Protein AF-A0A6V7HVE1-F1 (afdb_monomer_lite)

Organism: NCBI:txid1563983

Secondary structure (DSSP, 8-state):
-PPPPPPEEEEESS--TTHHHHHHHHHGGG-EEEEES-HHHHHHHHHTTSSSEEE--S---HHHHHHHHHH-

Structure (mmCIF, N/CA/C/O backbone):
data_AF-A0A6V7HVE1-F1
#
_entry.id   AF-A0A6V7HVE1-F1
#
loop_
_atom_site.group_PDB
_atom_site.id
_atom_site.type_symbol
_atom_site.label_atom_id
_atom_site.label_alt_id
_atom_site.label_comp_id
_atom_site.label_asym_id
_atom_site.label_entity_id
_atom_site.label_seq_id
_atom_site.pdbx_PDB_ins_code
_atom_site.Cartn_x
_atom_site.Cartn_y
_atom_site.Cartn_z
_atom_site.occupancy
_atom_site.B_iso_or_equiv
_atom_site.auth_seq_id
_atom_site.auth_comp_id
_atom_site.auth_asym_id
_atom_site.auth_atom_id
_atom_site.pdbx_PDB_model_num
ATOM 1 N N . ARG A 1 1 ? -24.285 -7.308 11.326 1.00 45.06 1 ARG A N 1
ATOM 2 C CA . ARG A 1 1 ? -23.848 -6.121 10.546 1.00 45.06 1 ARG A CA 1
ATOM 3 C C . ARG A 1 1 ? -22.492 -5.680 11.102 1.00 45.06 1 ARG A C 1
ATOM 5 O O . ARG A 1 1 ? -22.461 -5.125 12.191 1.00 45.06 1 ARG A O 1
ATOM 12 N N . VAL A 1 2 ? -21.378 -6.038 10.457 1.00 56.62 2 VAL A N 1
ATOM 13 C CA . VAL A 1 2 ? -20.030 -5.667 10.936 1.00 56.62 2 VAL A CA 1
ATOM 14 C C . VAL A 1 2 ? -19.833 -4.172 10.673 1.00 56.62 2 VAL A C 1
ATOM 16 O O . VAL A 1 2 ? -20.096 -3.713 9.564 1.00 56.62 2 VAL A O 1
ATOM 19 N N . ARG A 1 3 ? -19.451 -3.391 11.691 1.00 60.56 3 ARG A N 1
ATOM 20 C CA . ARG A 1 3 ? -19.062 -1.985 11.488 1.00 60.56 3 ARG A CA 1
ATOM 21 C C . ARG A 1 3 ? -17.755 -1.960 10.684 1.00 60.56 3 ARG A C 1
ATOM 23 O O . ARG A 1 3 ? -16.855 -2.712 11.059 1.00 60.56 3 ARG A O 1
ATOM 30 N N . PRO A 1 4 ? -17.613 -1.133 9.633 1.00 63.62 4 PRO A N 1
ATOM 31 C CA . PRO A 1 4 ? -16.324 -0.974 8.971 1.00 63.62 4 PRO A CA 1
ATOM 32 C C . PRO A 1 4 ? -15.325 -0.442 10.003 1.00 63.62 4 PRO A C 1
ATOM 34 O O . PRO A 1 4 ? -15.582 0.589 10.625 1.00 63.62 4 PRO A O 1
ATOM 37 N N . LYS A 1 5 ? -14.231 -1.171 10.244 1.00 79.38 5 LYS A N 1
ATOM 38 C CA . LYS A 1 5 ? -13.083 -0.616 10.971 1.00 79.38 5 LYS A CA 1
ATOM 39 C C . LYS A 1 5 ? -12.426 0.437 10.083 1.00 79.38 5 LYS A C 1
ATOM 41 O O . LYS A 1 5 ? -12.378 0.254 8.866 1.00 79.38 5 LYS A O 1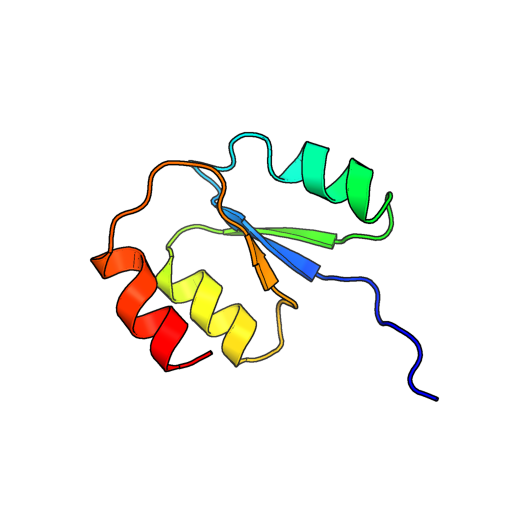
ATOM 46 N N . ASP A 1 6 ? -11.917 1.501 10.697 1.00 90.69 6 ASP A N 1
ATOM 47 C CA . ASP A 1 6 ? -11.128 2.499 9.979 1.00 90.69 6 ASP A CA 1
ATOM 48 C C . ASP A 1 6 ? -9.920 1.809 9.312 1.00 90.69 6 ASP A C 1
ATOM 50 O O . ASP A 1 6 ? -9.224 1.028 9.974 1.00 90.69 6 ASP A O 1
ATOM 54 N N . PRO A 1 7 ? -9.689 2.025 8.005 1.00 94.00 7 PRO A N 1
ATOM 55 C CA . PRO A 1 7 ? -8.667 1.295 7.272 1.00 94.00 7 PRO A CA 1
ATOM 56 C C . PRO A 1 7 ? -7.263 1.699 7.726 1.00 94.00 7 PRO A C 1
ATOM 58 O O . PRO A 1 7 ? -6.960 2.880 7.911 1.00 94.00 7 PRO A O 1
ATOM 61 N N . ILE A 1 8 ? -6.3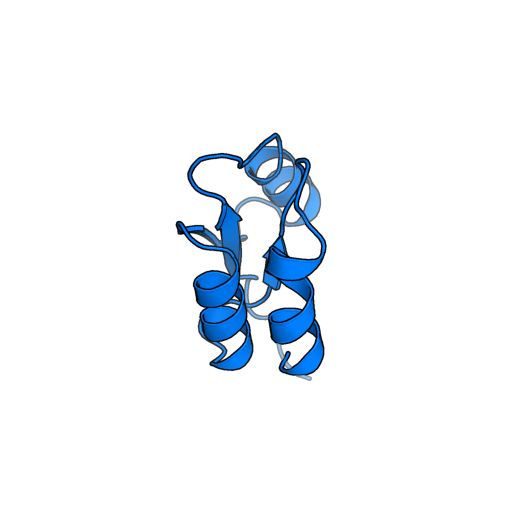86 0.702 7.854 1.00 97.06 8 ILE A N 1
ATOM 62 C CA . ILE A 1 8 ? -4.957 0.888 8.104 1.00 97.06 8 ILE A CA 1
ATOM 63 C C . ILE A 1 8 ? -4.208 0.573 6.810 1.00 97.06 8 ILE A C 1
ATOM 65 O O . ILE A 1 8 ? -4.127 -0.583 6.399 1.00 97.06 8 ILE A O 1
ATOM 69 N N . LEU A 1 9 ? -3.654 1.587 6.159 1.00 97.44 9 LEU A N 1
ATOM 70 C CA . LEU A 1 9 ? -2.863 1.422 4.945 1.00 97.44 9 LEU A CA 1
ATOM 71 C C . LEU A 1 9 ? -1.383 1.387 5.297 1.00 97.44 9 LEU A C 1
ATOM 73 O O . LEU A 1 9 ? -0.876 2.306 5.938 1.00 97.44 9 LEU A O 1
ATOM 77 N N . ILE A 1 10 ? -0.676 0.356 4.847 1.00 98.06 10 ILE A N 1
ATOM 78 C CA . ILE A 1 10 ? 0.782 0.321 4.910 1.00 98.06 10 ILE A CA 1
ATOM 79 C C . ILE A 1 10 ? 1.348 0.724 3.549 1.00 98.06 10 ILE A C 1
ATOM 81 O O . ILE A 1 10 ? 0.913 0.236 2.508 1.00 98.06 10 ILE A O 1
ATOM 85 N N . VAL A 1 11 ? 2.295 1.658 3.532 1.00 97.56 11 VAL A N 1
ATOM 86 C CA . VAL A 1 11 ? 2.816 2.273 2.305 1.00 97.56 11 VAL A CA 1
ATOM 87 C C . VAL A 1 11 ? 4.338 2.280 2.289 1.00 97.56 11 VAL A C 1
ATOM 89 O O . VAL A 1 11 ? 5.006 2.065 3.304 1.00 97.56 11 VAL A O 1
ATOM 92 N N . SER A 1 12 ? 4.913 2.488 1.106 1.00 96.62 12 SER A N 1
ATOM 93 C CA . SER A 1 12 ? 6.364 2.580 0.949 1.00 96.62 12 SER A CA 1
ATOM 94 C C . SER A 1 12 ? 6.920 3.835 1.622 1.00 96.62 12 SER A C 1
ATOM 96 O O . SER A 1 12 ? 6.450 4.933 1.348 1.00 96.62 12 SER A O 1
ATOM 98 N N . ARG A 1 13 ? 7.970 3.680 2.437 1.00 93.88 13 ARG A N 1
ATOM 99 C CA . AR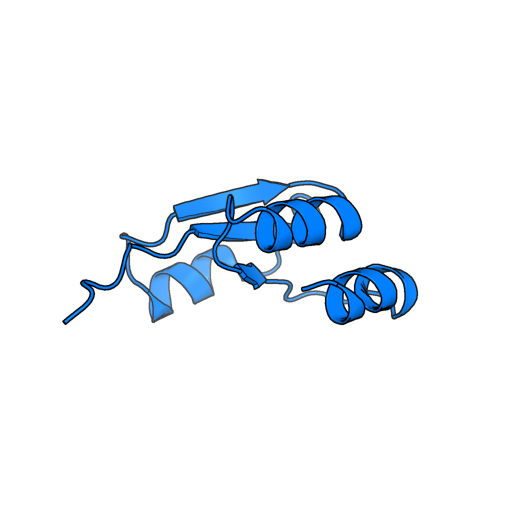G A 1 13 ? 8.663 4.809 3.080 1.00 93.88 13 ARG A CA 1
ATOM 100 C C . ARG A 1 13 ? 9.488 5.658 2.120 1.00 93.88 13 ARG A C 1
ATOM 102 O O . ARG A 1 13 ? 9.462 6.876 2.208 1.00 93.88 13 ARG A O 1
ATOM 109 N N . SER A 1 14 ? 10.240 5.018 1.228 1.00 90.88 14 SER A N 1
ATOM 110 C CA . SER A 1 14 ? 11.167 5.706 0.318 1.00 90.88 14 SER A CA 1
ATOM 111 C C . SER A 1 14 ? 10.549 6.048 -1.036 1.00 90.88 14 SER A C 1
ATOM 113 O O . SER A 1 14 ? 11.052 6.914 -1.737 1.00 90.88 14 SER A O 1
ATOM 115 N N . HIS A 1 15 ? 9.455 5.380 -1.404 1.00 90.50 15 HIS A N 1
ATOM 116 C CA . HIS A 1 15 ? 8.794 5.543 -2.699 1.00 90.50 15 HIS A CA 1
ATOM 117 C C . HIS A 1 15 ? 7.273 5.648 -2.504 1.00 90.50 15 HIS A C 1
ATOM 119 O O . HIS A 1 15 ? 6.506 4.833 -3.010 1.00 90.50 15 HIS A O 1
ATOM 125 N N . ALA A 1 16 ? 6.834 6.608 -1.685 1.00 88.12 16 ALA A N 1
ATOM 126 C CA . ALA A 1 16 ? 5.418 6.796 -1.350 1.00 88.12 16 ALA A CA 1
ATOM 127 C C . ALA A 1 16 ? 4.599 7.381 -2.519 1.00 88.12 16 ALA A C 1
ATOM 129 O O . ALA A 1 16 ? 3.404 7.113 -2.655 1.00 88.12 16 ALA A O 1
ATOM 130 N N . GLY A 1 17 ? 5.228 8.187 -3.381 1.00 91.44 17 GLY A N 1
ATOM 131 C CA . GLY A 1 17 ? 4.521 8.927 -4.426 1.00 91.44 17 GLY A CA 1
ATOM 132 C C . GLY A 1 17 ? 3.441 9.835 -3.826 1.00 91.44 17 GLY A C 1
ATOM 133 O O . GLY A 1 17 ? 3.699 10.570 -2.879 1.00 91.44 17 GLY A O 1
ATOM 134 N N . LYS A 1 18 ? 2.219 9.768 -4.367 1.00 94.06 18 LYS A N 1
ATOM 135 C CA . LYS A 1 18 ? 1.058 10.550 -3.895 1.00 94.06 18 LYS A CA 1
ATOM 136 C C . LYS A 1 18 ? 0.110 9.754 -2.987 1.00 94.06 18 LYS A C 1
ATOM 138 O O . LYS A 1 18 ? -1.009 10.203 -2.745 1.00 94.06 18 LYS A O 1
ATOM 143 N N . VAL A 1 19 ? 0.536 8.584 -2.502 1.00 93.62 19 VAL A N 1
ATOM 144 C CA . VAL A 1 19 ? -0.354 7.619 -1.839 1.00 93.62 19 VAL A CA 1
ATOM 145 C C . VAL A 1 19 ? -1.045 8.192 -0.611 1.00 93.62 19 VAL A C 1
ATOM 147 O O . VAL A 1 19 ? -2.234 7.958 -0.432 1.00 93.62 19 VAL A O 1
ATOM 150 N N . GLU A 1 20 ? -0.351 8.997 0.194 1.00 91.31 20 GLU A N 1
ATOM 151 C CA . GLU A 1 20 ? -0.938 9.585 1.398 1.00 91.31 20 GLU A CA 1
ATOM 152 C C . GLU A 1 20 ? -2.072 10.553 1.065 1.00 91.31 20 GLU A C 1
ATOM 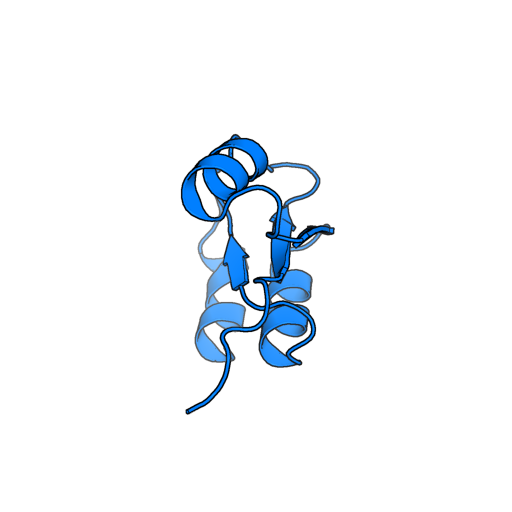154 O O . GLU A 1 20 ? -3.159 10.455 1.631 1.00 91.31 20 GLU A O 1
ATOM 159 N N . ASN A 1 21 ? -1.841 11.439 0.094 1.00 92.94 21 ASN A N 1
ATOM 160 C CA . ASN A 1 21 ? -2.825 12.434 -0.313 1.00 92.94 21 ASN A CA 1
ATOM 161 C C . ASN A 1 21 ? -4.057 11.772 -0.946 1.00 92.94 21 ASN A C 1
ATOM 163 O O . ASN A 1 21 ? -5.183 12.083 -0.573 1.00 92.94 21 ASN A O 1
ATOM 167 N N . VAL A 1 22 ? -3.847 10.805 -1.846 1.00 94.50 22 VAL A N 1
ATOM 168 C CA . VAL A 1 22 ? -4.945 10.048 -2.472 1.00 94.50 22 VAL A CA 1
ATOM 169 C C . VAL A 1 22 ? -5.726 9.254 -1.423 1.00 94.50 22 VAL A C 1
ATOM 171 O O . VAL A 1 22 ? -6.953 9.254 -1.438 1.00 94.50 22 VAL A O 1
ATOM 174 N N . SER A 1 23 ? -5.035 8.628 -0.468 1.00 93.44 23 SER A N 1
ATOM 175 C CA . SER A 1 23 ? -5.686 7.855 0.594 1.00 93.44 23 SER A CA 1
ATOM 176 C C . SER A 1 23 ? -6.579 8.736 1.465 1.00 93.44 23 SER A C 1
ATOM 178 O O . SER A 1 23 ? -7.718 8.366 1.731 1.00 93.44 23 SER A O 1
ATOM 180 N N . ARG A 1 24 ? -6.102 9.921 1.863 1.00 93.31 24 ARG A N 1
ATOM 181 C CA . ARG A 1 24 ? -6.905 10.882 2.635 1.00 93.31 24 ARG A CA 1
ATOM 182 C C . ARG A 1 24 ? -8.069 11.454 1.829 1.00 93.31 24 ARG A C 1
ATOM 184 O O . ARG A 1 24 ? -9.141 11.649 2.386 1.00 93.31 24 ARG A O 1
ATOM 191 N N . GLN A 1 25 ? -7.899 11.674 0.526 1.00 94.12 25 GLN A N 1
ATOM 192 C CA . GLN A 1 25 ? -8.990 12.120 -0.350 1.00 94.12 25 GLN A CA 1
ATOM 193 C C . GLN A 1 25 ? -10.111 11.078 -0.473 1.00 94.12 25 GLN A C 1
ATOM 195 O O . GLN A 1 25 ? -11.279 11.448 -0.519 1.00 94.12 25 GLN A O 1
ATOM 200 N N . VAL A 1 26 ? -9.769 9.786 -0.516 1.00 91.94 26 VAL A N 1
ATOM 201 C CA . VAL A 1 26 ? -10.745 8.697 -0.696 1.00 91.94 26 VAL A CA 1
ATOM 202 C C . VAL A 1 26 ? -11.386 8.269 0.624 1.00 91.94 26 VAL A C 1
ATOM 204 O O . VAL A 1 26 ? -12.597 8.075 0.690 1.00 91.94 26 VAL A O 1
ATOM 207 N N . PHE A 1 27 ? -10.585 8.104 1.677 1.00 90.44 27 PHE A N 1
ATOM 208 C CA . PHE A 1 27 ? -11.027 7.534 2.954 1.00 90.44 27 PHE A CA 1
ATOM 209 C C . PHE A 1 27 ? -11.257 8.585 4.054 1.00 90.44 27 PHE A C 1
ATOM 211 O O . PHE A 1 27 ? -11.722 8.244 5.144 1.00 90.44 27 PHE A O 1
ATOM 218 N N . GLY A 1 28 ? -10.948 9.857 3.787 1.00 91.00 28 GLY A N 1
ATOM 219 C CA . GLY A 1 28 ? -10.974 10.929 4.781 1.00 91.00 28 GLY A CA 1
ATOM 220 C C . GLY A 1 28 ? -9.860 10.796 5.823 1.00 91.00 28 GLY A C 1
ATOM 221 O O . GLY A 1 28 ? -8.966 9.959 5.713 1.00 91.00 28 GLY A O 1
ATOM 222 N N . ASP A 1 29 ? -9.932 11.596 6.885 1.00 89.44 29 ASP A N 1
ATOM 223 C CA . ASP A 1 29 ? -8.892 11.642 7.928 1.00 89.44 29 ASP A CA 1
ATOM 224 C C . ASP A 1 29 ? -8.865 10.433 8.867 1.00 89.44 29 ASP A C 1
ATOM 226 O O . ASP A 1 29 ? -7.952 10.296 9.680 1.00 89.44 29 ASP A O 1
ATOM 230 N N . LYS A 1 30 ? -9.853 9.541 8.755 1.00 90.88 30 LYS A N 1
ATOM 231 C CA . LYS A 1 30 ? -9.934 8.331 9.579 1.00 90.88 30 LYS A CA 1
ATOM 232 C C . LYS A 1 30 ? -8.981 7.232 9.117 1.00 90.88 30 LYS A C 1
ATOM 234 O O . LYS A 1 30 ? -8.710 6.312 9.881 1.00 90.88 30 LYS A O 1
ATOM 239 N N . VAL A 1 31 ? -8.451 7.316 7.894 1.00 94.94 31 VAL A N 1
ATOM 240 C CA . VAL A 1 31 ? -7.452 6.354 7.422 1.00 94.94 31 VAL A CA 1
ATOM 241 C C . VAL A 1 31 ? -6.156 6.497 8.212 1.00 94.94 31 VAL A C 1
ATOM 243 O O . VAL A 1 31 ? -5.544 7.565 8.268 1.00 94.94 31 VAL A O 1
ATOM 246 N N . LYS A 1 32 ? -5.698 5.396 8.803 1.00 96.06 32 LYS A N 1
ATOM 247 C CA . LYS A 1 32 ? -4.376 5.340 9.422 1.00 96.06 32 LYS A CA 1
ATOM 248 C C . LYS A 1 32 ? -3.368 4.926 8.363 1.00 96.06 32 LYS A C 1
ATOM 250 O O . LYS A 1 32 ? -3.530 3.882 7.742 1.00 96.06 32 LYS A O 1
ATOM 255 N N . ILE A 1 33 ? -2.310 5.709 8.182 1.00 95.94 33 ILE A N 1
ATOM 256 C CA . ILE A 1 33 ? -1.244 5.391 7.228 1.00 95.94 33 ILE A CA 1
ATOM 257 C C . ILE A 1 33 ? 0.034 5.046 7.992 1.00 95.94 33 ILE A C 1
ATOM 259 O O . ILE A 1 33 ? 0.458 5.789 8.875 1.00 95.94 33 ILE A O 1
ATOM 263 N N . ILE A 1 34 ? 0.631 3.900 7.667 1.00 97.25 34 ILE A N 1
ATOM 264 C CA . ILE A 1 34 ? 1.871 3.388 8.252 1.00 97.25 34 ILE A CA 1
ATOM 265 C C . ILE A 1 34 ? 2.937 3.337 7.159 1.00 97.25 34 ILE A C 1
ATOM 267 O O . ILE A 1 34 ? 2.743 2.730 6.110 1.00 97.25 34 ILE A O 1
ATOM 271 N N . SER A 1 35 ? 4.092 3.947 7.413 1.00 97.06 35 SER A N 1
ATOM 272 C CA . SER A 1 35 ? 5.190 4.027 6.449 1.00 97.06 35 SER A CA 1
ATOM 273 C C . SER A 1 35 ? 6.286 2.993 6.743 1.00 97.06 35 SER A C 1
ATOM 275 O O . SER A 1 35 ? 6.949 3.039 7.785 1.00 97.06 35 SER A O 1
ATOM 277 N N . ALA A 1 36 ? 6.516 2.058 5.814 1.00 97.69 36 ALA A N 1
ATOM 278 C CA . ALA A 1 36 ? 7.439 0.936 6.005 1.00 97.69 36 ALA A CA 1
ATOM 279 C C . ALA A 1 36 ? 8.354 0.659 4.795 1.00 97.69 36 ALA A C 1
ATOM 281 O O . ALA A 1 36 ? 7.988 0.821 3.622 1.00 97.69 36 ALA A O 1
ATOM 282 N N . ALA A 1 37 ? 9.572 0.196 5.089 1.00 96.44 37 ALA A N 1
ATOM 283 C CA . ALA A 1 37 ? 10.529 -0.298 4.097 1.00 96.44 37 ALA A CA 1
ATOM 284 C C . ALA A 1 37 ? 10.252 -1.774 3.744 1.00 96.44 37 ALA A C 1
ATOM 286 O O . ALA A 1 37 ? 9.588 -2.472 4.501 1.00 96.44 37 ALA A O 1
ATOM 287 N N . GLY A 1 38 ? 10.744 -2.229 2.584 1.00 96.62 38 GLY A N 1
ATOM 288 C CA . GLY A 1 38 ? 10.611 -3.617 2.110 1.00 96.62 38 GLY A CA 1
ATOM 289 C C . GLY A 1 38 ? 9.201 -3.974 1.624 1.00 96.62 38 GLY A C 1
ATOM 290 O O . GLY A 1 38 ? 8.220 -3.773 2.335 1.00 96.62 38 GLY A O 1
ATOM 291 N N . ALA A 1 39 ? 9.057 -4.464 0.391 1.00 97.12 39 ALA A N 1
ATOM 292 C CA . ALA A 1 39 ? 7.749 -4.886 -0.123 1.00 97.12 39 ALA A CA 1
ATOM 293 C C . ALA A 1 39 ? 7.249 -6.151 0.597 1.00 97.12 39 ALA A C 1
ATOM 295 O O . ALA A 1 39 ? 6.124 -6.157 1.083 1.00 97.12 39 ALA A O 1
ATOM 296 N N . GLY A 1 40 ? 8.119 -7.155 0.774 1.00 97.12 40 GLY A N 1
ATOM 297 C CA . GLY A 1 40 ? 7.787 -8.398 1.481 1.00 97.12 40 GLY A CA 1
ATOM 298 C C . GLY A 1 40 ? 7.281 -8.176 2.909 1.00 97.12 40 GLY A C 1
ATOM 299 O O . GLY A 1 40 ? 6.240 -8.709 3.271 1.00 97.12 40 GLY A O 1
ATOM 300 N N . TYR A 1 41 ? 7.944 -7.313 3.686 1.00 97.88 41 TYR A N 1
ATOM 301 C CA . TYR A 1 41 ? 7.486 -6.962 5.036 1.00 97.88 41 TYR A CA 1
ATOM 302 C C . TYR A 1 41 ? 6.060 -6.390 5.033 1.00 97.88 41 TYR A C 1
ATOM 304 O O . TYR A 1 41 ? 5.221 -6.811 5.820 1.00 97.88 41 TYR A O 1
ATOM 312 N N . LYS A 1 42 ? 5.747 -5.492 4.089 1.00 98.19 42 LYS A N 1
ATOM 313 C CA . LYS A 1 42 ? 4.400 -4.917 3.970 1.00 98.19 42 LYS A CA 1
ATOM 314 C C . LYS A 1 42 ? 3.333 -5.958 3.635 1.00 98.19 42 LYS A C 1
ATOM 316 O O . LYS A 1 42 ? 2.232 -5.860 4.162 1.00 98.19 42 LYS A O 1
ATOM 321 N N . PHE A 1 43 ? 3.653 -6.954 2.807 1.00 98.25 43 PHE A N 1
ATOM 322 C CA . PHE A 1 43 ? 2.749 -8.081 2.564 1.00 98.25 43 PHE A CA 1
ATOM 323 C C . PHE A 1 43 ? 2.545 -8.939 3.816 1.00 98.25 43 PHE A C 1
ATOM 325 O O . PHE A 1 43 ? 1.409 -9.300 4.099 1.00 98.25 43 PHE A O 1
ATOM 332 N N . VAL A 1 44 ? 3.596 -9.212 4.598 1.00 97.81 44 VAL A N 1
ATOM 333 C CA . VAL A 1 44 ? 3.465 -9.958 5.865 1.00 97.81 44 VAL A CA 1
ATOM 334 C C . VAL A 1 44 ? 2.566 -9.218 6.856 1.00 97.81 44 VAL A C 1
ATOM 336 O O . VAL A 1 44 ? 1.710 -9.843 7.471 1.00 97.81 44 VAL A O 1
ATOM 339 N N . GLU A 1 45 ? 2.689 -7.894 6.977 1.00 98.25 45 GLU A N 1
ATOM 340 C CA . GLU A 1 45 ? 1.807 -7.097 7.846 1.00 98.25 45 GLU A CA 1
ATOM 341 C C . GLU A 1 45 ? 0.333 -7.159 7.412 1.00 98.25 45 GLU A C 1
ATOM 343 O O . GLU A 1 45 ? -0.561 -7.151 8.260 1.00 98.25 45 GLU A O 1
ATOM 348 N N . VAL A 1 46 ? 0.067 -7.250 6.103 1.00 97.69 46 VAL A N 1
ATOM 349 C CA . VAL A 1 46 ? -1.291 -7.466 5.578 1.00 97.69 46 VAL A CA 1
ATOM 350 C C . VAL A 1 46 ? -1.765 -8.892 5.866 1.00 97.69 46 VAL A C 1
ATOM 352 O O . VAL A 1 46 ? -2.849 -9.062 6.417 1.00 97.69 46 VAL A O 1
ATOM 355 N N . ALA A 1 47 ? -0.944 -9.908 5.581 1.00 97.06 47 ALA A N 1
ATOM 356 C CA . ALA A 1 47 ? -1.256 -11.315 5.855 1.00 97.06 47 ALA A CA 1
ATOM 357 C C . ALA A 1 47 ? -1.541 -11.575 7.346 1.00 97.06 47 ALA A C 1
ATOM 359 O O . ALA A 1 47 ? -2.426 -12.351 7.693 1.00 97.06 47 ALA A O 1
ATOM 360 N N . ALA A 1 48 ? -0.807 -10.900 8.236 1.00 96.94 48 ALA A N 1
ATOM 361 C CA . ALA A 1 48 ? -0.973 -10.991 9.683 1.00 96.94 48 ALA A CA 1
ATOM 362 C C . ALA A 1 48 ? -2.185 -10.200 10.218 1.00 96.94 48 ALA A C 1
ATOM 364 O O . ALA A 1 48 ? -2.513 -10.310 11.397 1.00 96.94 48 ALA A O 1
ATOM 365 N N . GLY A 1 49 ? -2.844 -9.386 9.384 1.00 95.75 49 GLY A N 1
ATOM 366 C CA . GLY A 1 49 ? -3.974 -8.544 9.785 1.00 95.75 49 GLY A CA 1
ATOM 367 C C . GLY A 1 49 ? -3.595 -7.279 10.569 1.00 95.75 49 GLY A C 1
ATOM 368 O O . GLY A 1 49 ? -4.478 -6.609 11.108 1.00 95.75 49 GLY A O 1
ATOM 369 N N . ASN A 1 50 ? -2.308 -6.923 10.620 1.00 96.94 50 ASN A N 1
ATOM 370 C CA . ASN A 1 50 ? -1.819 -5.692 11.253 1.00 96.94 50 ASN A CA 1
ATOM 371 C C . ASN A 1 50 ? -2.079 -4.450 10.383 1.00 96.94 50 ASN A C 1
ATOM 373 O O . ASN A 1 50 ? -2.251 -3.342 10.899 1.00 96.94 50 ASN A O 1
ATOM 377 N N . ALA A 1 51 ? -2.125 -4.637 9.061 1.00 97.12 51 ALA A N 1
ATOM 378 C CA . ALA A 1 51 ? -2.538 -3.638 8.085 1.00 97.12 51 ALA A CA 1
ATOM 379 C C . ALA A 1 51 ? -3.726 -4.154 7.263 1.00 97.12 51 ALA A C 1
ATOM 381 O O . ALA A 1 51 ? -3.825 -5.337 6.957 1.00 97.12 51 ALA A O 1
ATOM 382 N N . THR A 1 52 ? -4.627 -3.253 6.876 1.00 96.19 52 THR A N 1
ATOM 383 C CA . THR A 1 52 ? -5.784 -3.572 6.029 1.00 96.19 52 THR A CA 1
ATOM 384 C C . THR A 1 52 ? -5.379 -3.765 4.572 1.00 96.19 52 THR A C 1
ATOM 386 O O . THR A 1 52 ? -5.917 -4.637 3.902 1.00 96.19 52 THR A O 1
ATOM 389 N N . ALA A 1 53 ? -4.453 -2.946 4.066 1.00 95.81 53 ALA A N 1
ATOM 390 C CA . ALA A 1 53 ? -3.967 -3.059 2.696 1.00 95.81 53 ALA A CA 1
ATOM 391 C C . ALA A 1 53 ? -2.559 -2.479 2.538 1.00 95.81 53 ALA A C 1
ATOM 393 O O . ALA A 1 53 ? -2.204 -1.484 3.176 1.00 95.81 53 ALA A O 1
ATOM 394 N N . TYR A 1 54 ? -1.788 -3.071 1.625 1.00 97.19 54 TYR A N 1
ATOM 395 C CA . TYR A 1 54 ? -0.542 -2.507 1.120 1.00 97.19 54 TYR A CA 1
ATOM 396 C C . TYR A 1 54 ? -0.832 -1.718 -0.162 1.00 97.19 54 TYR A C 1
ATOM 398 O O . TYR A 1 54 ? -1.281 -2.288 -1.154 1.00 97.19 54 TYR A O 1
ATOM 406 N N . VAL A 1 55 ? -0.559 -0.409 -0.154 1.00 96.50 55 VAL A N 1
ATOM 407 C CA . VAL A 1 55 ? -0.748 0.463 -1.324 1.00 96.50 55 VAL A CA 1
ATOM 408 C C . VAL A 1 55 ? 0.598 0.977 -1.836 1.00 96.50 55 VAL A C 1
ATOM 410 O O . VAL A 1 55 ? 1.442 1.453 -1.071 1.00 96.50 55 VAL A O 1
ATOM 413 N N . HIS A 1 56 ? 0.796 0.895 -3.152 1.00 96.06 56 HIS A N 1
ATOM 414 C CA . HIS A 1 56 ? 2.015 1.322 -3.832 1.00 96.06 56 HIS A CA 1
ATOM 415 C C . HIS A 1 56 ? 1.667 2.073 -5.125 1.00 96.06 56 HIS A C 1
ATOM 417 O O . HIS A 1 56 ? 0.862 1.589 -5.913 1.00 96.06 56 HIS A O 1
ATOM 423 N N . MET A 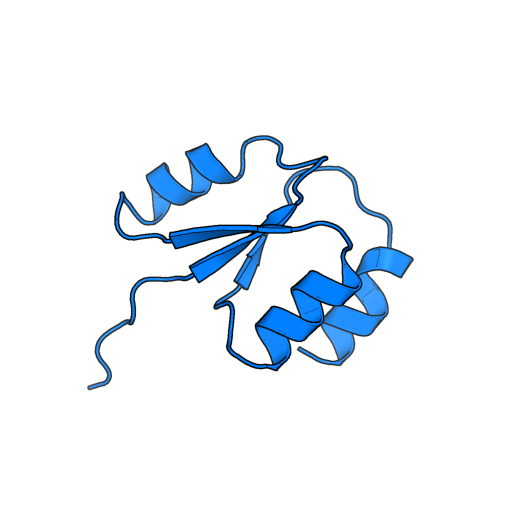1 57 ? 2.262 3.252 -5.347 1.00 94.44 57 MET A N 1
ATOM 424 C CA . MET A 1 57 ? 1.928 4.134 -6.485 1.00 94.44 57 MET A CA 1
ATOM 425 C C . MET A 1 57 ? 3.107 4.452 -7.417 1.00 94.44 57 MET A C 1
ATOM 427 O O . MET A 1 57 ? 2.950 5.210 -8.371 1.00 94.44 57 MET A O 1
ATOM 431 N N . THR A 1 58 ? 4.294 3.917 -7.144 1.00 94.62 58 THR A N 1
ATOM 432 C CA . THR A 1 58 ? 5.494 4.125 -7.967 1.00 94.62 58 THR A CA 1
ATOM 433 C C . THR A 1 58 ? 5.870 2.856 -8.730 1.00 94.62 58 THR A C 1
ATOM 435 O O . THR A 1 58 ? 5.215 1.823 -8.599 1.00 94.62 58 THR A O 1
ATOM 438 N N . ALA A 1 59 ? 6.926 2.916 -9.542 1.00 95.94 59 ALA A N 1
ATOM 439 C CA . ALA A 1 59 ? 7.446 1.728 -10.207 1.00 95.94 59 ALA A CA 1
ATOM 440 C C . ALA A 1 59 ? 7.941 0.694 -9.177 1.00 95.94 59 ALA A C 1
ATOM 442 O O . ALA A 1 59 ? 8.739 1.014 -8.298 1.00 95.94 59 ALA A O 1
ATOM 443 N N . ILE A 1 60 ? 7.498 -0.552 -9.332 1.00 95.81 60 ILE A N 1
ATOM 444 C CA . ILE A 1 60 ? 7.889 -1.711 -8.521 1.00 95.81 60 ILE A CA 1
ATOM 445 C C . ILE A 1 60 ? 8.146 -2.903 -9.446 1.00 95.81 60 ILE A C 1
ATOM 447 O O . ILE A 1 60 ? 7.581 -2.973 -10.542 1.00 95.81 60 ILE A O 1
ATOM 451 N N . LYS A 1 61 ? 9.034 -3.824 -9.062 1.00 97.00 61 LYS A N 1
ATOM 452 C CA . LYS A 1 61 ? 9.372 -4.978 -9.900 1.00 97.00 61 LYS A CA 1
ATOM 453 C C . LYS A 1 61 ? 8.488 -6.172 -9.556 1.00 97.00 61 LYS A C 1
ATOM 455 O O . LYS A 1 61 ? 7.971 -6.292 -8.451 1.00 97.00 61 LYS A O 1
ATOM 460 N N . LYS A 1 62 ? 8.340 -7.098 -10.509 1.00 97.31 62 LYS A N 1
ATOM 461 C CA . LYS A 1 62 ? 7.510 -8.304 -10.332 1.00 97.31 62 LYS A CA 1
ATOM 462 C C . LYS A 1 62 ? 7.972 -9.161 -9.150 1.00 97.31 62 LYS A C 1
ATOM 464 O O . LYS A 1 62 ? 7.137 -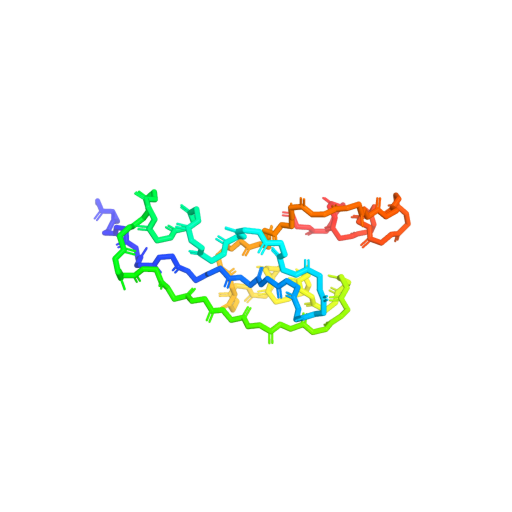9.664 -8.408 1.00 97.31 62 LYS A O 1
ATOM 469 N N . TRP A 1 63 ? 9.284 -9.295 -8.958 1.00 96.75 63 TRP A N 1
ATOM 470 C CA . TRP A 1 63 ? 9.850 -10.080 -7.857 1.00 96.75 63 TRP A CA 1
ATOM 471 C C . TRP A 1 63 ? 9.618 -9.455 -6.476 1.00 96.75 63 TRP A C 1
ATOM 473 O O . TRP A 1 63 ? 9.619 -10.179 -5.489 1.00 96.75 63 TRP A O 1
ATOM 483 N N . ASP A 1 64 ? 9.351 -8.147 -6.389 1.00 96.81 64 ASP A N 1
ATOM 484 C CA . ASP A 1 64 ? 9.011 -7.497 -5.118 1.00 96.81 64 ASP A CA 1
ATOM 485 C C . ASP A 1 64 ? 7.577 -7.824 -4.655 1.00 96.81 64 ASP A C 1
ATOM 487 O O . ASP A 1 64 ? 7.255 -7.637 -3.481 1.00 96.81 64 ASP A O 1
ATOM 491 N N . VAL A 1 65 ? 6.703 -8.273 -5.569 1.00 97.06 65 VAL A N 1
ATOM 492 C CA . VAL A 1 65 ? 5.263 -8.467 -5.311 1.00 97.06 65 VAL A CA 1
ATOM 493 C C . VAL A 1 65 ? 4.776 -9.902 -5.476 1.00 97.06 65 VAL A C 1
ATOM 495 O O . VAL A 1 65 ? 3.791 -10.259 -4.841 1.00 97.06 65 VAL A O 1
ATOM 498 N N . CYS A 1 66 ? 5.433 -10.735 -6.292 1.00 97.62 66 CYS A N 1
ATOM 499 C CA . CYS A 1 66 ? 4.889 -12.041 -6.682 1.00 97.62 66 CYS A CA 1
ATOM 500 C C . CYS A 1 66 ? 4.606 -12.965 -5.490 1.00 97.62 66 CYS A C 1
ATOM 502 O O . CYS A 1 66 ? 3.507 -13.497 -5.381 1.00 97.62 66 CYS A O 1
ATOM 504 N N . ALA A 1 67 ? 5.569 -13.118 -4.580 1.00 97.62 67 ALA A N 1
ATOM 505 C CA . ALA A 1 67 ? 5.415 -13.968 -3.405 1.00 97.62 67 ALA A CA 1
ATOM 506 C C . ALA A 1 67 ? 4.365 -13.410 -2.436 1.00 97.62 67 ALA A C 1
ATOM 508 O O . ALA A 1 67 ? 3.570 -14.165 -1.891 1.00 97.62 67 ALA A O 1
ATOM 509 N N . GLY A 1 68 ? 4.338 -12.085 -2.262 1.00 96.44 68 GLY A N 1
ATOM 510 C CA . GLY A 1 68 ? 3.365 -11.414 -1.406 1.00 96.44 68 GLY A CA 1
ATOM 511 C C . GLY A 1 68 ? 1.932 -11.644 -1.873 1.00 96.44 68 GLY A C 1
ATOM 512 O O . GLY A 1 68 ? 1.120 -12.138 -1.105 1.00 96.44 68 GLY A O 1
ATOM 513 N N . VAL A 1 69 ? 1.665 -11.384 -3.156 1.00 96.56 69 VAL A N 1
ATOM 514 C CA . VAL A 1 69 ? 0.350 -11.587 -3.787 1.00 96.56 69 VAL A CA 1
ATOM 515 C C . VAL A 1 69 ? -0.109 -13.047 -3.741 1.00 96.56 69 VAL A C 1
ATOM 517 O O . VAL A 1 69 ? -1.302 -13.302 -3.705 1.00 96.56 69 VAL A O 1
ATOM 520 N N . ALA A 1 70 ? 0.807 -14.017 -3.755 1.00 96.94 70 ALA A N 1
ATOM 521 C CA . ALA A 1 70 ? 0.435 -15.428 -3.647 1.00 96.94 70 ALA A CA 1
ATOM 522 C C . ALA A 1 70 ? 0.001 -15.839 -2.225 1.00 96.94 70 ALA A C 1
ATOM 524 O O . ALA A 1 70 ? -0.677 -16.852 -2.074 1.00 96.94 70 ALA A O 1
ATOM 525 N N . ILE A 1 71 ? 0.432 -15.101 -1.196 1.00 92.50 71 ILE A N 1
ATOM 526 C CA . ILE A 1 71 ? 0.223 -15.443 0.221 1.00 92.50 71 ILE A CA 1
ATOM 527 C C . ILE A 1 71 ? -0.915 -14.622 0.850 1.00 92.50 71 ILE A C 1
ATOM 529 O O . ILE A 1 71 ? -1.537 -15.095 1.800 1.00 92.50 71 ILE A O 1
ATOM 533 N N . THR A 1 72 ? -1.172 -13.409 0.352 1.00 88.75 72 THR A N 1
ATOM 534 C CA . THR A 1 72 ? -2.239 -12.505 0.825 1.00 88.75 72 THR A CA 1
ATOM 535 C C . THR A 1 72 ? -3.498 -12.607 -0.015 1.00 88.75 72 THR A C 1
ATOM 537 O O . THR A 1 72 ? -4.594 -12.666 0.578 1.00 88.75 72 THR A O 1
#

Radius of gyration: 12.35 Å; chains: 1; bounding box: 35×28×22 Å

pLDDT: mean 92.84, std 9.51, range [45.06, 98.25]

InterPro domains:
  IPR000760 Inositol monophosphatase-like [PF00459] (18-71)
  IPR050725 CysQ/Inositol Monophosphatase [PTHR43028] (6-71)

Sequence (72 aa):
RVRPKDPILIVSRSHAGKVENVSRQVFGDKVKIISAAGAGYKFVEVAAGNATAYVHMTAIKKWDVCAGVAIT

Foldseek 3Di:
DDDDQAFEEEEEQVQRDCVVVVCCVVRNPSYHYHYDHALQVRLVCCLVVVGVYYDGDDDDDCVSPVVSVVRD